Protein AF-A0A3L7P404-F1 (afdb_monomer)

pLDDT: mean 79.83, std 12.21, range [34.31, 91.62]

Structure (mmCIF, N/CA/C/O backbone):
data_AF-A0A3L7P404-F1
#
_entry.id   AF-A0A3L7P404-F1
#
loop_
_atom_site.group_PDB
_atom_site.id
_atom_site.type_symbol
_atom_site.label_atom_id
_atom_site.label_alt_id
_atom_site.label_comp_id
_atom_site.label_asym_id
_atom_site.label_entity_id
_atom_site.label_seq_id
_atom_site.pdbx_PDB_ins_code
_atom_site.Cartn_x
_atom_site.Cartn_y
_atom_site.Cartn_z
_atom_site.occupancy
_atom_site.B_iso_or_equiv
_atom_site.auth_seq_id
_atom_site.auth_comp_id
_atom_site.auth_asym_id
_atom_site.auth_atom_id
_atom_site.pdbx_PDB_model_num
ATOM 1 N N . MET A 1 1 ? -14.842 -4.487 19.403 1.00 34.31 1 MET A N 1
ATOM 2 C CA . MET A 1 1 ? -15.739 -4.845 18.287 1.00 34.31 1 MET A CA 1
ATOM 3 C C . MET A 1 1 ? -15.119 -4.240 17.043 1.00 34.31 1 MET A C 1
ATOM 5 O O . MET A 1 1 ? -15.333 -3.067 16.789 1.00 34.31 1 MET A O 1
ATOM 9 N N . THR A 1 2 ? -14.246 -4.979 16.367 1.00 44.03 2 THR A N 1
ATOM 10 C CA . THR A 1 2 ? -13.638 -4.552 15.104 1.00 44.03 2 THR A CA 1
ATOM 11 C C . THR A 1 2 ? -14.683 -4.754 14.015 1.00 44.03 2 THR A C 1
ATOM 13 O O . THR A 1 2 ? -15.084 -5.882 13.733 1.00 44.03 2 THR A O 1
ATOM 16 N N . THR A 1 3 ? -15.214 -3.656 13.481 1.00 50.41 3 THR A N 1
ATOM 17 C CA . THR A 1 3 ? -16.026 -3.672 12.261 1.00 50.41 3 THR A CA 1
ATOM 18 C C . THR A 1 3 ? -15.204 -4.370 11.172 1.00 50.41 3 THR A C 1
ATOM 20 O O . THR A 1 3 ? -14.026 -4.035 11.041 1.00 50.41 3 THR A O 1
ATOM 23 N N . PRO A 1 4 ? -15.746 -5.358 10.435 1.00 53.44 4 PRO A N 1
ATOM 24 C CA . PRO A 1 4 ? -15.010 -5.955 9.327 1.00 53.44 4 PRO A CA 1
ATOM 25 C C . PRO A 1 4 ? -14.625 -4.830 8.357 1.00 53.44 4 PRO A C 1
ATOM 27 O O . PRO A 1 4 ? -15.482 -3.990 8.061 1.00 53.44 4 PRO A O 1
ATOM 30 N N . PRO A 1 5 ? -13.355 -4.750 7.928 1.00 57.25 5 PRO A N 1
ATOM 31 C CA . PRO A 1 5 ? -12.922 -3.674 7.057 1.00 57.25 5 PRO A CA 1
ATOM 32 C C . PRO A 1 5 ? -13.752 -3.728 5.777 1.00 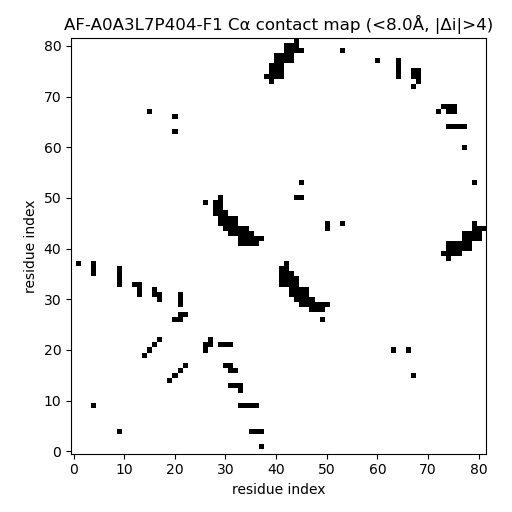57.25 5 PRO A C 1
ATOM 34 O O . PRO A 1 5 ? -13.934 -4.789 5.183 1.00 57.25 5 PRO A O 1
ATOM 37 N N . ASP A 1 6 ? -14.316 -2.587 5.400 1.00 65.88 6 ASP A N 1
ATOM 38 C CA . ASP A 1 6 ? -15.149 -2.472 4.214 1.00 65.88 6 ASP A CA 1
ATOM 39 C C . ASP A 1 6 ? -14.276 -2.793 2.989 1.00 65.88 6 ASP A C 1
ATOM 41 O O . ASP A 1 6 ? -13.330 -2.060 2.685 1.00 65.88 6 ASP A O 1
ATOM 45 N N . ASP A 1 7 ? -14.544 -3.908 2.301 1.00 74.56 7 ASP A N 1
ATOM 46 C CA . ASP A 1 7 ? -13.767 -4.355 1.132 1.00 74.56 7 ASP A CA 1
ATOM 47 C C . ASP A 1 7 ? -13.645 -3.250 0.065 1.00 74.56 7 ASP A C 1
ATOM 49 O O . ASP A 1 7 ? -12.663 -3.185 -0.682 1.00 74.56 7 ASP A O 1
ATOM 53 N N . SER A 1 8 ? -14.624 -2.337 0.004 1.00 83.31 8 SER A N 1
ATOM 54 C CA . SER A 1 8 ? -14.588 -1.183 -0.895 1.00 83.31 8 SER A CA 1
ATOM 55 C C . SER A 1 8 ? -13.497 -0.174 -0.522 1.00 83.31 8 SER A C 1
ATOM 57 O O . SER A 1 8 ? -12.862 0.406 -1.408 1.00 83.31 8 SER A O 1
ATOM 59 N N . HIS A 1 9 ? -13.225 -0.005 0.772 1.00 84.94 9 HIS A N 1
ATOM 60 C CA . HIS A 1 9 ? -12.215 0.911 1.290 1.00 84.94 9 HIS A CA 1
ATOM 61 C C . HIS A 1 9 ? -10.813 0.354 1.058 1.00 84.94 9 HIS A C 1
ATOM 63 O O . HIS A 1 9 ? -9.977 1.053 0.485 1.00 84.94 9 HIS A O 1
ATOM 69 N N . ILE A 1 10 ? -10.587 -0.926 1.379 1.00 88.81 10 ILE A N 1
ATOM 70 C CA . ILE A 1 10 ? -9.328 -1.626 1.065 1.00 88.81 10 ILE A CA 1
ATOM 71 C C . ILE A 1 10 ? -9.033 -1.520 -0.429 1.00 88.81 10 ILE A C 1
ATOM 73 O O . ILE A 1 10 ? -7.935 -1.127 -0.822 1.00 88.81 10 ILE A O 1
ATOM 77 N N . ARG A 1 11 ? -10.030 -1.805 -1.275 1.00 89.44 11 ARG A N 1
ATOM 78 C CA . ARG A 1 11 ? -9.869 -1.741 -2.729 1.00 89.44 11 ARG A CA 1
ATOM 79 C C . ARG A 1 11 ? -9.495 -0.344 -3.211 1.00 89.44 11 ARG A C 1
ATOM 81 O O . ARG A 1 11 ? -8.656 -0.222 -4.098 1.00 89.44 11 ARG A O 1
ATOM 88 N N . ARG A 1 12 ? -10.087 0.705 -2.637 1.00 89.44 12 ARG A N 1
ATOM 89 C CA . ARG A 1 12 ? -9.774 2.091 -3.002 1.00 89.44 12 ARG A CA 1
ATOM 90 C C . ARG A 1 12 ? -8.321 2.447 -2.682 1.00 89.44 12 ARG A C 1
ATOM 92 O O . ARG A 1 12 ? -7.640 3.022 -3.525 1.00 89.44 12 ARG A O 1
ATOM 99 N N . ILE A 1 13 ? -7.837 2.058 -1.503 1.00 89.75 13 ILE A N 1
ATOM 100 C CA . ILE A 1 13 ? -6.439 2.291 -1.112 1.00 89.75 13 ILE A CA 1
ATOM 101 C C . ILE A 1 13 ? -5.494 1.448 -1.961 1.00 89.75 13 ILE A C 1
ATOM 103 O O . ILE A 1 13 ? -4.476 1.955 -2.414 1.00 89.75 13 ILE A O 1
ATOM 107 N N . GLN A 1 14 ? -5.855 0.197 -2.249 1.00 91.62 14 GLN A N 1
ATOM 108 C CA . GLN A 1 14 ? -5.067 -0.663 -3.127 1.00 91.62 14 GLN A CA 1
ATOM 109 C C . GLN A 1 14 ? -4.880 -0.038 -4.516 1.00 91.62 14 GLN A C 1
ATOM 111 O O . GLN A 1 14 ? -3.774 -0.076 -5.045 1.00 91.62 14 GLN A O 1
ATOM 116 N N . VAL A 1 15 ? -5.925 0.575 -5.084 1.00 91.19 15 VAL A N 1
ATOM 117 C CA . VAL A 1 15 ? -5.827 1.293 -6.366 1.00 91.19 15 VAL A CA 1
ATOM 118 C C . VAL A 1 15 ? -4.873 2.483 -6.263 1.00 91.19 15 VAL A C 1
ATOM 120 O O . VAL A 1 15 ? -4.032 2.644 -7.135 1.00 91.19 15 VAL A O 1
ATOM 123 N N . LEU A 1 16 ? -4.925 3.275 -5.186 1.00 89.81 16 LEU A N 1
ATOM 124 C CA . LEU A 1 16 ? -3.957 4.363 -4.975 1.00 89.81 16 LEU A CA 1
ATOM 125 C C . LEU A 1 16 ? -2.517 3.839 -4.857 1.00 89.81 16 LEU A C 1
ATOM 127 O O . LEU A 1 16 ? -1.597 4.422 -5.433 1.00 89.81 16 LEU A O 1
ATOM 131 N N . CYS A 1 17 ? -2.317 2.728 -4.149 1.00 88.62 17 CYS A N 1
ATOM 132 C CA . CYS A 1 17 ? -1.013 2.080 -4.048 1.00 88.62 17 CYS A CA 1
ATOM 133 C C . CYS A 1 17 ? -0.499 1.614 -5.419 1.00 88.62 17 CYS A C 1
ATOM 135 O O . CYS A 1 17 ? 0.666 1.835 -5.740 1.00 88.62 17 CYS A O 1
ATOM 137 N N . ASP A 1 18 ? -1.353 1.002 -6.238 1.00 88.88 18 ASP A N 1
ATOM 138 C CA . ASP A 1 18 ? -0.955 0.459 -7.539 1.00 88.88 18 ASP A CA 1
ATOM 139 C C . ASP A 1 18 ? -0.798 1.561 -8.618 1.00 88.88 18 ASP A C 1
ATOM 141 O O . ASP A 1 18 ? 0.117 1.486 -9.433 1.00 88.88 18 ASP A O 1
ATOM 145 N N . GLU A 1 19 ? -1.646 2.597 -8.631 1.00 89.88 19 GLU A N 1
ATOM 146 C CA . GLU A 1 19 ? -1.670 3.622 -9.695 1.00 89.88 19 GLU A CA 1
ATOM 147 C C . GLU A 1 19 ? -0.836 4.872 -9.389 1.00 89.88 19 GLU A C 1
ATOM 149 O O . GLU A 1 19 ? -0.400 5.555 -10.315 1.00 89.88 19 GLU A O 1
ATOM 154 N N . VAL A 1 20 ? -0.622 5.196 -8.110 1.00 88.00 20 VAL A N 1
ATOM 155 C CA . VAL A 1 20 ? 0.076 6.425 -7.695 1.00 88.00 20 VAL A CA 1
ATOM 156 C C . VAL A 1 20 ? 1.395 6.090 -7.015 1.00 88.00 20 VAL A C 1
ATOM 158 O O . VAL A 1 20 ? 2.443 6.580 -7.426 1.00 88.00 20 VAL A O 1
ATOM 161 N N . VAL A 1 21 ? 1.367 5.231 -5.993 1.00 86.00 21 VAL A N 1
ATOM 162 C CA . VAL A 1 21 ? 2.567 4.919 -5.204 1.00 86.00 21 VAL A CA 1
ATOM 163 C C . VAL A 1 21 ? 3.569 4.111 -6.031 1.00 86.00 21 VAL A C 1
ATOM 165 O O . VAL A 1 21 ? 4.732 4.493 -6.129 1.00 86.00 21 VAL A O 1
ATOM 168 N N . ALA A 1 22 ? 3.135 3.017 -6.660 1.00 84.81 22 ALA A N 1
ATOM 169 C CA . ALA A 1 22 ? 4.034 2.139 -7.403 1.00 84.81 22 ALA A CA 1
ATOM 170 C C . ALA A 1 22 ? 4.888 2.852 -8.477 1.00 84.81 22 ALA A C 1
ATOM 172 O O . ALA A 1 22 ? 6.104 2.647 -8.457 1.00 84.81 22 ALA A O 1
ATOM 173 N N . PRO A 1 23 ? 4.336 3.718 -9.356 1.00 84.12 23 PRO A N 1
ATOM 174 C CA . PRO A 1 23 ? 5.149 4.434 -10.342 1.00 84.12 23 PRO A CA 1
ATOM 175 C C . PRO A 1 23 ? 6.029 5.537 -9.737 1.00 84.12 23 PRO A C 1
ATOM 177 O O . PRO A 1 23 ? 7.106 5.798 -10.263 1.00 84.12 23 PRO A O 1
ATOM 180 N N . LEU A 1 24 ? 5.612 6.188 -8.643 1.00 83.25 24 LEU A N 1
ATOM 181 C CA . LEU A 1 24 ? 6.406 7.254 -8.011 1.00 83.25 24 LEU A CA 1
ATOM 182 C C . LEU A 1 24 ? 7.666 6.732 -7.317 1.00 83.25 24 LEU A C 1
ATOM 184 O O . LEU A 1 24 ? 8.660 7.449 -7.235 1.00 83.25 24 LEU A O 1
ATOM 188 N N . PHE A 1 25 ? 7.618 5.498 -6.822 1.00 78.50 25 PHE A N 1
ATOM 189 C CA . PHE A 1 25 ? 8.703 4.892 -6.052 1.00 78.50 25 PHE A CA 1
ATOM 190 C C . PHE A 1 25 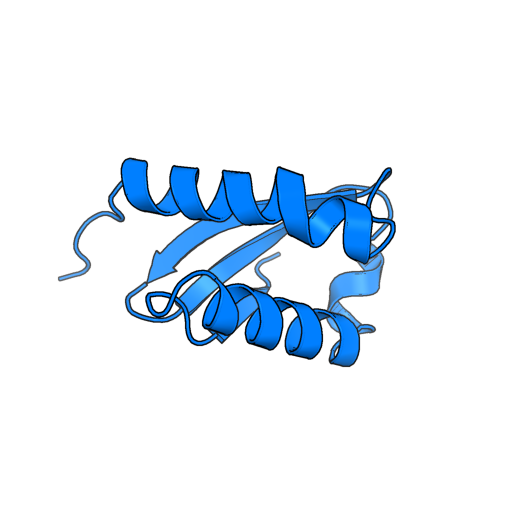? 9.411 3.750 -6.789 1.00 78.50 25 PHE A C 1
ATOM 192 O O . PHE A 1 25 ? 10.125 2.974 -6.154 1.00 78.50 25 PHE A O 1
ATOM 199 N N . ASP A 1 26 ? 9.215 3.647 -8.109 1.00 78.56 26 ASP A N 1
ATOM 200 C CA . ASP A 1 26 ? 9.850 2.636 -8.968 1.00 78.56 26 ASP A CA 1
ATOM 201 C C . ASP A 1 26 ? 9.638 1.204 -8.434 1.00 78.56 26 ASP A C 1
ATOM 203 O O . ASP A 1 26 ? 10.511 0.335 -8.432 1.00 78.56 26 ASP A O 1
ATOM 207 N N . LEU A 1 27 ? 8.435 0.939 -7.917 1.00 75.75 27 LEU A N 1
ATOM 208 C CA . LEU A 1 27 ? 8.079 -0.367 -7.369 1.00 75.75 27 LEU A CA 1
ATOM 209 C C . LEU A 1 27 ? 7.694 -1.348 -8.486 1.00 75.75 27 LEU A C 1
ATOM 211 O O . LEU A 1 27 ? 6.916 -2.251 -8.241 1.00 75.75 27 LEU A O 1
ATOM 215 N N . GLU A 1 28 ? 8.220 -1.240 -9.707 1.00 68.38 28 GLU A N 1
ATOM 216 C CA . GLU A 1 28 ? 7.775 -2.058 -10.855 1.00 68.38 28 GLU A CA 1
ATOM 217 C C . GLU A 1 28 ? 7.927 -3.575 -10.627 1.00 68.38 28 GLU A C 1
ATOM 219 O O . GLU A 1 28 ? 7.179 -4.390 -11.167 1.00 68.38 28 GLU A O 1
ATOM 224 N N . THR A 1 29 ? 8.887 -3.966 -9.785 1.00 73.62 29 THR A N 1
ATOM 225 C CA . THR A 1 29 ? 9.150 -5.364 -9.393 1.00 73.62 29 THR A CA 1
ATOM 226 C C . THR A 1 29 ? 8.626 -5.714 -7.997 1.00 73.62 29 THR A C 1
ATOM 228 O O . THR A 1 29 ? 8.923 -6.787 -7.458 1.00 73.62 29 THR A O 1
ATOM 231 N N . SER A 1 30 ? 7.881 -4.799 -7.379 1.00 78.81 30 SER A N 1
ATOM 232 C CA . SER A 1 30 ? 7.377 -4.905 -6.012 1.00 78.81 30 SER A CA 1
ATOM 233 C C . SER A 1 30 ? 5.909 -4.491 -5.940 1.00 78.81 30 SER A C 1
ATOM 235 O O . SER A 1 30 ? 5.373 -3.836 -6.821 1.00 78.81 30 SER A O 1
ATOM 237 N N . ARG A 1 31 ? 5.201 -4.894 -4.891 1.00 82.75 31 ARG A N 1
ATOM 238 C CA . ARG A 1 31 ? 3.805 -4.490 -4.723 1.00 82.75 31 ARG A CA 1
ATOM 239 C C . ARG A 1 31 ? 3.499 -4.199 -3.272 1.00 82.75 31 ARG A C 1
ATOM 241 O O . ARG A 1 31 ? 3.829 -4.996 -2.401 1.00 82.75 31 ARG A O 1
ATOM 248 N N . LEU A 1 32 ? 2.838 -3.074 -3.024 1.00 86.69 32 LEU A N 1
ATOM 249 C CA . LEU A 1 32 ? 2.220 -2.770 -1.738 1.00 86.69 32 LEU A CA 1
ATOM 250 C C . LEU A 1 32 ? 0.809 -3.345 -1.742 1.00 86.69 32 LEU A C 1
ATOM 252 O O . LEU A 1 32 ? -0.090 -2.805 -2.388 1.00 86.69 32 LEU A O 1
ATOM 256 N N . ARG A 1 33 ? 0.618 -4.463 -1.044 1.00 89.19 33 ARG A N 1
ATOM 257 C CA . ARG A 1 33 ? -0.697 -5.071 -0.859 1.00 89.19 33 ARG A CA 1
ATOM 258 C C . ARG A 1 33 ? -1.302 -4.585 0.448 1.00 89.19 33 ARG A C 1
ATOM 260 O O . ARG A 1 33 ? -0.748 -4.849 1.509 1.00 89.19 33 ARG A O 1
ATOM 267 N N . VAL A 1 34 ? -2.459 -3.943 0.382 1.00 90.38 34 VAL A N 1
ATOM 268 C CA . VAL A 1 34 ? -3.266 -3.595 1.554 1.00 90.38 34 VAL A CA 1
ATOM 269 C C . VAL A 1 34 ? -3.987 -4.856 2.023 1.00 90.38 34 VAL A C 1
ATOM 271 O O . VAL A 1 34 ? -4.751 -5.456 1.266 1.00 90.38 34 VAL A O 1
ATOM 274 N N . VAL A 1 35 ? -3.714 -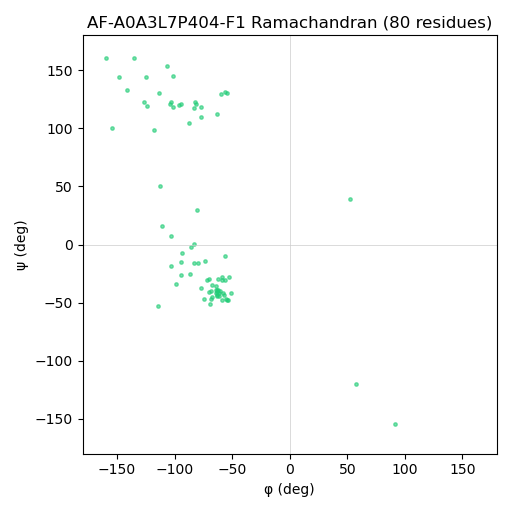5.291 3.251 1.00 91.12 35 VAL A N 1
ATOM 275 C CA . VAL A 1 35 ? -4.296 -6.520 3.815 1.00 91.12 35 VAL A CA 1
ATOM 276 C C . VAL A 1 35 ? -5.490 -6.236 4.716 1.00 91.12 35 VAL A C 1
ATOM 278 O O . VAL A 1 35 ? -6.427 -7.029 4.756 1.00 91.12 35 VAL A O 1
ATOM 281 N N . ALA A 1 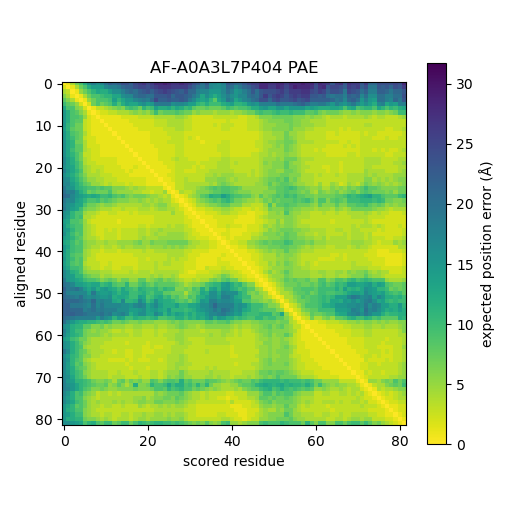36 ? -5.462 -5.110 5.426 1.00 88.88 36 ALA A N 1
ATOM 282 C CA . ALA A 1 36 ? -6.509 -4.695 6.342 1.00 88.88 36 ALA A CA 1
ATOM 283 C C . ALA A 1 36 ? -6.432 -3.187 6.587 1.00 88.88 36 ALA A C 1
ATOM 285 O O . ALA A 1 36 ? -5.399 -2.553 6.365 1.00 88.88 36 ALA A O 1
ATOM 286 N N . ILE A 1 37 ? -7.536 -2.628 7.068 1.00 88.00 37 ILE A N 1
ATOM 287 C CA . ILE A 1 37 ? -7.600 -1.268 7.595 1.00 88.00 37 ILE A CA 1
ATOM 288 C C . ILE A 1 37 ? -8.208 -1.376 8.991 1.00 88.00 37 ILE A C 1
ATOM 290 O O . ILE A 1 37 ? -9.311 -1.906 9.134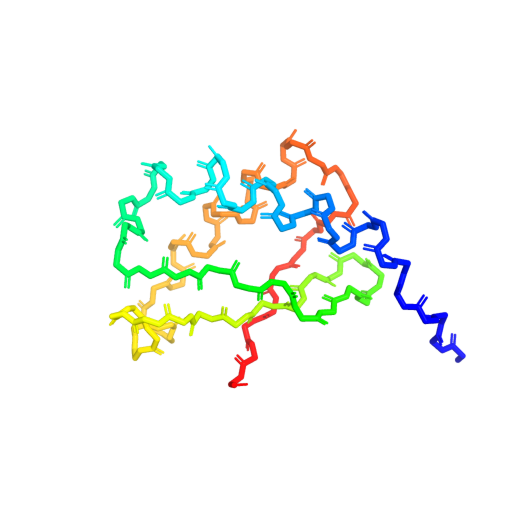 1.00 88.00 37 ILE A O 1
ATOM 294 N N . ASP A 1 38 ? -7.490 -0.896 10.003 1.00 87.00 38 ASP A N 1
ATOM 295 C CA . ASP A 1 38 ? -7.973 -0.799 11.380 1.00 87.00 38 ASP A CA 1
ATOM 296 C C . ASP A 1 38 ? -7.984 0.671 11.813 1.00 87.00 38 ASP A C 1
ATOM 298 O O . ASP A 1 38 ? -6.955 1.269 12.138 1.00 87.00 38 ASP A O 1
ATOM 302 N N . GLY A 1 39 ? -9.165 1.289 11.734 1.00 85.56 39 GLY A N 1
ATOM 303 C CA . GLY A 1 39 ? -9.331 2.721 11.970 1.00 85.56 39 GLY A CA 1
ATOM 304 C C . GLY A 1 39 ? -8.455 3.556 11.021 1.00 85.56 39 GLY A C 1
ATOM 305 O O . GLY A 1 39 ? -8.632 3.449 9.808 1.00 85.56 39 GLY A O 1
ATOM 306 N N . PRO A 1 40 ? -7.529 4.389 11.536 1.00 88.38 40 PRO A N 1
ATOM 307 C CA . PRO A 1 40 ? -6.643 5.211 10.712 1.00 88.38 40 PRO A CA 1
ATOM 308 C C . PRO A 1 40 ? -5.395 4.461 10.210 1.00 88.38 40 PRO A C 1
ATOM 310 O O . PRO A 1 40 ? -4.546 5.066 9.553 1.00 88.38 40 PRO A O 1
ATOM 313 N N . VAL A 1 41 ? -5.236 3.175 10.539 1.00 89.00 41 VAL A N 1
ATOM 314 C CA . VAL A 1 41 ? -4.048 2.387 10.192 1.00 89.00 41 VAL A CA 1
ATOM 315 C C . VAL A 1 41 ? -4.352 1.473 9.012 1.00 89.00 41 VAL A C 1
ATOM 317 O O . VAL A 1 41 ? -5.240 0.626 9.094 1.00 89.00 41 VAL A O 1
ATOM 320 N N . ALA A 1 42 ? -3.592 1.600 7.923 1.00 90.00 42 ALA A N 1
ATOM 321 C CA . ALA A 1 42 ? -3.611 0.617 6.844 1.00 90.00 42 ALA A CA 1
ATOM 322 C C . ALA A 1 42 ? -2.461 -0.376 7.020 1.00 90.00 42 ALA A C 1
ATOM 324 O O . ALA A 1 42 ? -1.285 -0.011 7.013 1.00 90.00 42 ALA A O 1
ATOM 325 N N . GLN A 1 43 ? -2.820 -1.648 7.152 1.00 90.50 43 GLN A N 1
ATOM 326 C CA . GLN A 1 43 ? -1.869 -2.744 7.190 1.00 90.50 43 GLN A CA 1
ATOM 327 C C . GLN A 1 43 ? -1.489 -3.117 5.766 1.00 90.50 43 GLN A C 1
ATOM 329 O O . GLN A 1 43 ? -2.346 -3.457 4.943 1.00 90.50 43 GLN A O 1
ATOM 334 N N . VAL A 1 44 ? -0.196 -3.062 5.478 1.00 88.50 44 VAL A N 1
ATOM 335 C CA . VAL A 1 44 ? 0.359 -3.330 4.157 1.00 88.50 44 VAL A CA 1
ATOM 336 C C . VAL A 1 44 ? 1.416 -4.418 4.222 1.00 88.50 44 VAL A C 1
ATOM 338 O O . VAL A 1 44 ? 2.205 -4.498 5.160 1.00 88.50 44 VAL A O 1
ATOM 341 N N . ARG A 1 45 ? 1.458 -5.247 3.186 1.00 86.88 45 ARG A N 1
ATOM 342 C CA . ARG A 1 45 ? 2.527 -6.210 2.949 1.00 86.88 45 ARG A CA 1
ATOM 343 C C . ARG A 1 45 ? 3.275 -5.802 1.689 1.00 86.88 45 ARG A C 1
ATOM 345 O O . ARG A 1 45 ? 2.655 -5.555 0.654 1.00 86.88 45 ARG A O 1
ATOM 352 N N . LEU A 1 46 ? 4.602 -5.747 1.773 1.00 84.75 46 LEU A N 1
ATOM 353 C CA . LEU A 1 46 ? 5.450 -5.638 0.591 1.00 84.75 46 LEU A CA 1
ATOM 354 C C . LEU A 1 46 ? 5.640 -7.022 -0.028 1.00 84.75 46 LEU A C 1
ATOM 356 O O . LEU A 1 46 ? 6.163 -7.935 0.605 1.00 84.75 46 LEU A O 1
ATOM 360 N N . GLU A 1 47 ? 5.239 -7.160 -1.282 1.00 82.88 47 GLU A N 1
ATOM 361 C CA . GLU A 1 47 ? 5.475 -8.339 -2.110 1.00 82.88 47 GLU A CA 1
ATOM 362 C C . GLU A 1 47 ? 6.564 -8.020 -3.153 1.00 82.88 47 GLU A C 1
ATOM 364 O O . GLU A 1 47 ? 6.735 -6.867 -3.551 1.00 82.88 47 GLU A O 1
ATOM 369 N N . GLY A 1 48 ? 7.300 -9.033 -3.621 1.00 76.88 48 GLY A N 1
ATOM 370 C CA . GLY A 1 48 ? 8.300 -8.888 -4.689 1.00 76.88 48 GLY A CA 1
ATOM 371 C C . GLY A 1 48 ? 9.723 -8.589 -4.206 1.00 76.88 48 GLY A C 1
ATOM 372 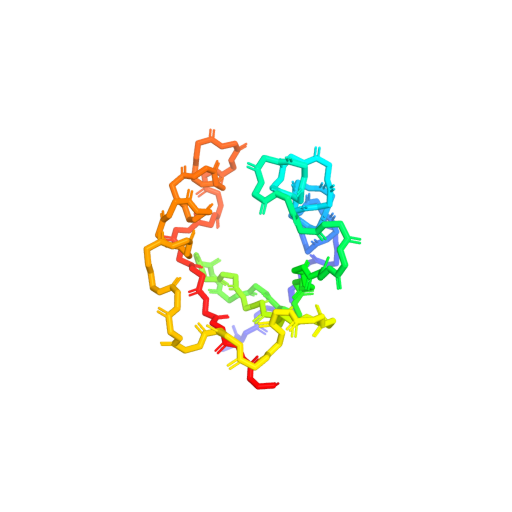O O . GLY A 1 48 ? 10.111 -8.969 -3.100 1.00 76.88 48 GLY A O 1
ATOM 373 N N . ALA A 1 49 ? 10.527 -7.944 -5.055 1.00 68.62 49 ALA A N 1
ATOM 374 C CA . ALA A 1 49 ? 11.964 -7.752 -4.816 1.00 68.62 49 ALA A CA 1
ATOM 375 C C . ALA A 1 49 ? 12.268 -6.914 -3.557 1.00 68.62 49 ALA A C 1
ATOM 377 O O . ALA A 1 49 ? 13.280 -7.135 -2.893 1.00 68.62 49 ALA A O 1
ATOM 378 N N . CYS A 1 50 ? 11.369 -5.994 -3.192 1.00 65.75 50 CYS A N 1
ATOM 379 C CA . CYS A 1 50 ? 11.502 -5.127 -2.019 1.00 65.75 50 CYS A CA 1
ATOM 380 C C . CYS A 1 50 ? 10.980 -5.767 -0.712 1.00 65.75 50 CYS A C 1
ATOM 382 O O . CYS A 1 50 ? 11.118 -5.173 0.358 1.00 65.75 50 CYS A O 1
ATOM 384 N N . ALA A 1 51 ? 10.434 -6.994 -0.749 1.00 61.88 51 ALA A N 1
ATOM 385 C CA . ALA A 1 51 ? 9.891 -7.674 0.437 1.00 61.88 51 ALA A CA 1
ATOM 386 C C . ALA A 1 51 ? 10.936 -7.865 1.558 1.00 61.88 51 ALA A C 1
ATOM 388 O O . ALA A 1 51 ? 10.601 -7.812 2.738 1.00 61.88 51 ALA A O 1
ATOM 389 N N . GLY A 1 52 ? 12.219 -8.018 1.204 1.00 59.59 52 GLY A N 1
ATOM 390 C CA . GLY A 1 52 ? 13.327 -8.093 2.168 1.00 59.59 52 GLY A CA 1
ATOM 391 C C . GLY A 1 52 ? 13.847 -6.735 2.661 1.00 59.59 52 GLY A C 1
ATOM 392 O O . GLY A 1 52 ? 14.542 -6.676 3.672 1.00 59.59 52 GLY A O 1
ATOM 393 N N . CYS A 1 53 ? 13.507 -5.640 1.976 1.00 61.75 53 CYS A N 1
ATOM 394 C CA . CYS A 1 53 ? 13.996 -4.285 2.261 1.00 61.75 53 CYS A CA 1
ATOM 395 C C . CYS A 1 53 ? 13.056 -3.503 3.189 1.00 61.75 53 CYS A C 1
ATOM 397 O O . CYS A 1 53 ? 13.389 -2.396 3.616 1.00 61.75 53 CYS A O 1
ATOM 399 N N . ALA A 1 54 ? 11.883 -4.070 3.487 1.00 56.75 54 ALA A N 1
ATOM 400 C CA . ALA A 1 54 ? 10.791 -3.427 4.207 1.00 56.75 54 ALA A CA 1
ATOM 401 C C . ALA A 1 54 ? 11.238 -2.779 5.529 1.00 56.75 54 ALA A C 1
ATOM 403 O O . ALA A 1 54 ? 10.887 -1.643 5.829 1.00 56.75 54 ALA A O 1
ATOM 404 N N . ASN A 1 55 ? 12.097 -3.461 6.289 1.00 54.22 55 ASN A N 1
ATOM 405 C CA . ASN A 1 55 ? 12.572 -2.952 7.576 1.00 54.22 55 ASN A CA 1
ATOM 406 C C . ASN A 1 55 ? 13.696 -1.901 7.445 1.00 54.22 55 ASN A C 1
ATOM 408 O O . ASN A 1 55 ? 13.993 -1.182 8.397 1.00 54.22 55 ASN A O 1
ATOM 412 N N . SER A 1 56 ? 14.332 -1.805 6.275 1.00 59.66 56 SER A N 1
ATOM 413 C CA . SER A 1 56 ? 15.464 -0.907 6.012 1.00 59.66 56 SER A CA 1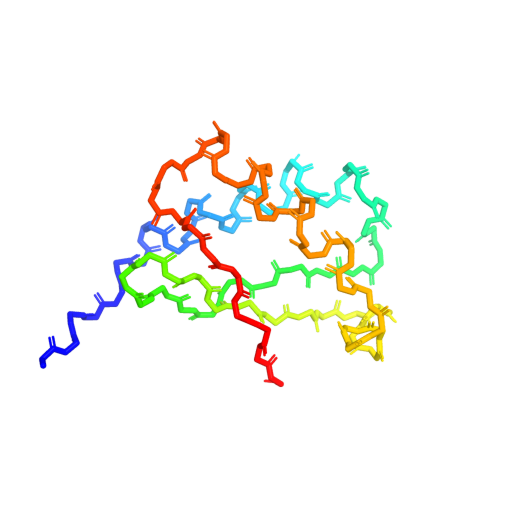
ATOM 414 C C . SER A 1 56 ? 15.048 0.436 5.404 1.00 59.66 56 SER A C 1
ATOM 416 O O . SER A 1 56 ? 15.835 1.377 5.449 1.00 59.66 56 SER A O 1
ATOM 418 N N . ASN A 1 57 ? 13.820 0.563 4.891 1.00 69.31 57 ASN A N 1
ATOM 419 C CA . ASN A 1 57 ? 13.365 1.733 4.131 1.00 69.31 57 ASN A CA 1
ATOM 420 C C . ASN A 1 57 ? 12.283 2.549 4.860 1.00 69.31 57 ASN A C 1
ATOM 422 O O . ASN A 1 57 ? 11.250 2.910 4.306 1.00 69.31 57 ASN A O 1
ATOM 426 N N . ARG A 1 58 ? 12.537 2.887 6.130 1.00 76.06 58 ARG A N 1
ATOM 427 C CA . ARG A 1 58 ? 11.620 3.680 6.974 1.00 76.06 58 ARG A CA 1
ATOM 428 C C . ARG A 1 58 ? 11.256 5.047 6.368 1.00 76.06 58 ARG A C 1
ATOM 430 O O . ARG A 1 58 ? 10.157 5.536 6.597 1.00 76.06 58 ARG A O 1
ATOM 437 N N . LEU A 1 59 ? 12.169 5.643 5.596 1.00 80.81 59 LEU A N 1
ATOM 438 C CA . LEU A 1 59 ? 11.937 6.902 4.880 1.00 80.81 59 LEU A CA 1
ATOM 439 C C . LEU A 1 59 ? 10.912 6.733 3.752 1.00 80.81 59 LEU A C 1
ATOM 441 O O . LEU A 1 59 ? 9.968 7.508 3.684 1.00 80.81 59 LEU A O 1
ATOM 445 N N . LEU A 1 60 ? 11.057 5.681 2.940 1.00 80.44 60 LEU A N 1
ATOM 446 C CA . LEU A 1 60 ? 10.120 5.354 1.865 1.00 80.44 60 LEU A CA 1
ATOM 447 C C . LEU A 1 60 ? 8.697 5.217 2.415 1.00 80.44 60 LEU A C 1
ATOM 449 O O . LEU A 1 60 ? 7.767 5.814 1.890 1.00 80.44 60 LEU A O 1
ATOM 453 N N . PHE A 1 61 ? 8.526 4.482 3.515 1.00 82.12 61 PHE A N 1
ATOM 454 C CA . PHE A 1 61 ? 7.210 4.331 4.135 1.00 82.12 61 PHE A CA 1
ATOM 455 C C . PHE A 1 61 ? 6.641 5.648 4.657 1.00 82.12 61 PHE A C 1
ATOM 457 O O . PHE A 1 61 ? 5.457 5.891 4.456 1.00 82.12 61 PHE A O 1
ATOM 464 N N . ALA A 1 62 ? 7.464 6.521 5.242 1.00 85.88 62 ALA A N 1
ATOM 465 C CA . ALA A 1 62 ? 7.015 7.843 5.674 1.00 85.88 62 ALA A CA 1
ATOM 466 C C . ALA A 1 62 ? 6.567 8.729 4.493 1.00 85.88 62 ALA A C 1
ATOM 468 O O . ALA A 1 62 ? 5.603 9.487 4.613 1.00 85.88 62 ALA A O 1
ATOM 469 N N . GLU A 1 63 ? 7.230 8.626 3.337 1.00 87.38 63 GLU A N 1
ATOM 470 C CA . GLU A 1 63 ? 6.823 9.335 2.118 1.00 87.38 63 GLU A CA 1
ATOM 471 C C . GLU A 1 63 ? 5.522 8.769 1.536 1.00 87.38 63 GLU A C 1
ATOM 473 O O . GLU A 1 63 ? 4.634 9.534 1.157 1.00 87.38 63 GLU A O 1
ATOM 478 N N . ILE A 1 64 ? 5.362 7.442 1.532 1.00 86.06 64 ILE A N 1
ATOM 479 C CA . ILE A 1 64 ? 4.115 6.789 1.110 1.00 86.06 64 ILE A CA 1
ATOM 480 C C . ILE A 1 64 ? 2.966 7.166 2.056 1.00 86.06 64 ILE A C 1
ATOM 482 O O . ILE A 1 64 ? 1.871 7.467 1.590 1.00 86.06 64 ILE A O 1
ATOM 486 N N . GLU A 1 65 ? 3.199 7.207 3.369 1.00 88.56 65 GLU A N 1
ATOM 487 C CA . GLU A 1 65 ? 2.218 7.672 4.357 1.00 88.56 65 GLU A CA 1
ATOM 488 C C . GLU A 1 65 ? 1.782 9.112 4.091 1.00 88.56 65 GLU A C 1
ATOM 490 O O . GLU A 1 65 ? 0.587 9.404 4.089 1.00 88.56 65 GLU A O 1
ATOM 495 N N . ALA A 1 66 ? 2.734 10.019 3.858 1.00 88.62 66 ALA A N 1
ATOM 496 C CA . ALA A 1 66 ? 2.435 11.414 3.551 1.00 88.62 66 ALA A CA 1
ATOM 497 C C . ALA A 1 66 ? 1.627 11.548 2.251 1.00 88.62 66 ALA A C 1
ATOM 499 O O . ALA A 1 66 ? 0.685 12.340 2.181 1.00 88.62 66 ALA A O 1
ATOM 500 N N . LEU A 1 67 ? 1.958 10.741 1.244 1.00 88.00 67 LEU A N 1
ATOM 501 C CA . LEU A 1 67 ? 1.250 10.707 -0.029 1.00 88.00 67 LEU A CA 1
ATOM 502 C C . LEU A 1 67 ? -0.175 10.154 0.121 1.00 88.00 67 LEU A C 1
ATOM 504 O O . LEU A 1 67 ? -1.125 10.743 -0.393 1.00 88.00 67 LEU A O 1
ATOM 508 N N . LEU A 1 68 ? -0.348 9.053 0.854 1.00 85.50 68 LEU A N 1
ATOM 509 C CA . LEU A 1 68 ? -1.666 8.477 1.115 1.00 85.50 68 LEU A CA 1
ATOM 510 C C . LEU A 1 68 ? -2.542 9.433 1.924 1.00 85.50 68 LEU A C 1
ATOM 512 O O . LEU A 1 68 ? -3.697 9.610 1.555 1.00 85.50 68 LEU A O 1
ATOM 516 N N . LYS A 1 69 ? -1.987 10.119 2.932 1.00 87.81 69 LYS A N 1
ATOM 517 C CA . LYS A 1 69 ? -2.681 11.195 3.661 1.00 87.81 69 LYS A CA 1
ATOM 518 C C . LYS A 1 69 ? -3.156 12.305 2.733 1.00 87.81 69 LYS A C 1
ATOM 520 O O . LYS A 1 69 ? -4.282 12.765 2.860 1.00 87.81 69 LYS A O 1
ATOM 525 N N . TYR A 1 70 ? -2.307 12.722 1.793 1.00 87.31 70 TYR A N 1
ATOM 526 C CA . TYR A 1 70 ? -2.642 13.777 0.836 1.00 87.31 70 TYR A CA 1
ATOM 527 C C . TYR A 1 70 ? -3.794 13.382 -0.102 1.00 87.31 70 TYR A C 1
ATOM 529 O O . TYR A 1 70 ? -4.651 14.206 -0.413 1.00 87.31 70 TYR A O 1
ATOM 537 N N . HIS A 1 71 ? -3.827 12.127 -0.557 1.00 85.12 71 HIS A N 1
ATOM 538 C CA . HIS A 1 71 ? -4.866 11.641 -1.469 1.00 85.12 71 HIS A CA 1
ATOM 539 C C . HIS A 1 71 ? -6.126 11.128 -0.759 1.00 85.12 71 HIS A C 1
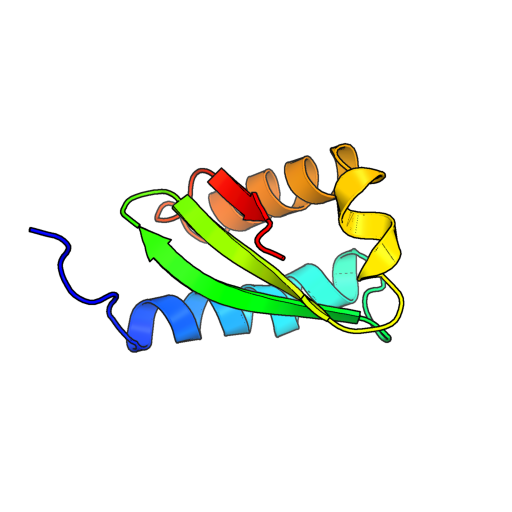ATOM 541 O O . HIS A 1 71 ? -7.202 11.102 -1.364 1.00 85.12 71 HIS A O 1
ATOM 547 N N . GLN A 1 72 ? -6.003 10.682 0.492 1.00 77.69 72 GLN A N 1
ATOM 548 C CA . GLN A 1 72 ? -7.083 10.062 1.242 1.00 77.69 72 GLN A CA 1
ATOM 549 C C . GLN A 1 72 ? -6.886 10.213 2.762 1.00 77.69 72 GLN A C 1
ATOM 551 O O . GLN A 1 72 ? -6.214 9.403 3.397 1.00 77.69 72 GLN A O 1
ATOM 556 N N . ASP A 1 73 ? -7.591 11.174 3.369 1.00 75.44 73 ASP A N 1
ATOM 557 C CA . ASP A 1 73 ? -7.587 11.447 4.823 1.00 75.44 73 ASP A CA 1
ATOM 558 C C . ASP A 1 73 ? -7.971 10.250 5.718 1.00 75.44 73 ASP A C 1
ATOM 560 O O . ASP A 1 73 ? -7.840 10.303 6.935 1.00 75.44 73 ASP A O 1
ATOM 564 N N . SER A 1 74 ? -8.461 9.148 5.147 1.00 80.25 74 SER A N 1
ATOM 565 C CA . SER A 1 74 ? -8.869 7.970 5.914 1.00 80.25 74 SER A CA 1
ATOM 566 C C . SER A 1 74 ? -7.710 7.144 6.484 1.00 80.25 74 SER A C 1
ATOM 568 O O . SER A 1 74 ? -7.967 6.247 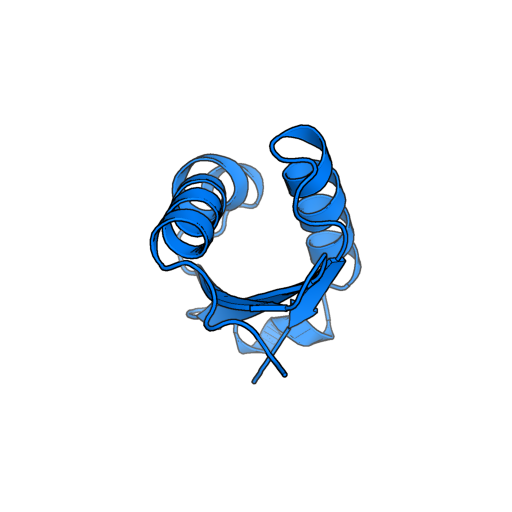7.279 1.00 80.25 74 SER A O 1
ATOM 570 N N . VAL A 1 75 ? -6.472 7.358 6.019 1.00 83.56 75 VAL A N 1
ATOM 571 C CA . VAL A 1 75 ? -5.288 6.627 6.503 1.00 83.56 75 VAL A CA 1
ATOM 572 C C . VAL A 1 75 ? -4.241 7.603 6.997 1.00 83.56 75 VAL A C 1
ATOM 574 O O . VAL A 1 75 ? -3.711 8.410 6.237 1.00 83.56 75 VAL A O 1
ATOM 577 N N . GLU A 1 76 ? -3.906 7.479 8.276 1.00 86.38 76 GLU A N 1
ATOM 578 C CA . GLU A 1 76 ? -2.881 8.283 8.929 1.00 86.38 76 GLU A CA 1
ATOM 579 C C . GLU A 1 76 ? -1.563 7.528 9.136 1.00 86.38 76 GLU A C 1
ATOM 581 O O . GLU A 1 76 ? -0.528 8.150 9.384 1.00 86.38 76 GLU A O 1
ATOM 586 N N . TYR A 1 77 ? -1.573 6.199 9.076 1.00 86.06 77 TYR A N 1
ATOM 587 C CA . TYR A 1 77 ? -0.380 5.407 9.353 1.00 86.06 77 TYR A CA 1
ATOM 588 C C . TYR A 1 77 ? -0.355 4.116 8.538 1.00 86.06 77 TYR A C 1
ATOM 590 O O . TYR A 1 77 ? -1.398 3.495 8.314 1.00 86.06 77 TYR A O 1
ATOM 598 N N . LEU A 1 78 ? 0.841 3.713 8.115 1.00 87.31 78 LEU A N 1
ATOM 599 C CA . LEU A 1 78 ? 1.095 2.433 7.473 1.00 87.31 78 LEU A CA 1
ATOM 600 C C . LEU A 1 78 ? 1.773 1.482 8.451 1.00 87.31 78 LEU A C 1
ATOM 602 O O . LEU A 1 78 ? 2.882 1.716 8.927 1.00 87.31 78 LEU A O 1
ATOM 606 N N . GLU A 1 79 ? 1.127 0.348 8.688 1.00 88.06 79 GLU A N 1
ATOM 607 C CA . GLU A 1 79 ? 1.716 -0.755 9.432 1.00 88.06 79 GLU A CA 1
ATOM 608 C C . GLU A 1 79 ? 2.191 -1.825 8.451 1.00 88.06 79 GLU A C 1
ATOM 610 O O . GLU A 1 79 ? 1.401 -2.403 7.705 1.00 88.06 79 GLU A O 1
ATOM 615 N N . VAL A 1 80 ? 3.494 -2.100 8.442 1.00 86.00 80 VAL A N 1
ATOM 616 C CA . VAL A 1 80 ? 4.048 -3.171 7.613 1.00 86.00 80 VAL A CA 1
ATOM 617 C C . VAL A 1 80 ? 3.900 -4.493 8.347 1.00 86.00 80 VAL A C 1
ATOM 619 O O . VAL A 1 80 ? 4.503 -4.690 9.403 1.00 86.00 80 VAL A O 1
ATOM 622 N N . VAL A 1 81 ? 3.133 -5.408 7.766 1.00 85.19 81 VAL A N 1
ATOM 623 C CA . VAL A 1 81 ? 2.955 -6.759 8.302 1.00 85.19 81 VAL A CA 1
ATOM 624 C C . VAL A 1 81 ? 3.822 -7.769 7.537 1.00 85.19 81 VAL A C 1
ATOM 626 O O . VAL A 1 81 ? 4.010 -7.611 6.324 1.00 85.19 81 VAL A O 1
ATOM 629 N N . PRO A 1 82 ? 4.361 -8.800 8.219 1.00 70.62 82 PRO A N 1
ATOM 630 C CA . PRO A 1 82 ? 5.094 -9.888 7.571 1.00 70.62 82 PRO A CA 1
ATOM 631 C C . PRO A 1 82 ? 4.202 -10.689 6.619 1.00 70.62 82 PRO A C 1
ATOM 633 O O . PRO A 1 82 ? 2.970 -10.745 6.842 1.00 70.62 82 PRO A O 1
#

Foldseek 3Di:
DFDFADVVVQVVVQCCQVPPVCVVPVCPQKGWHFDGDGFQETETQIDGPCNVVVVVPPVSQVVVLVVCCVVPVRHNHYHYDD

Secondary structure (DSSP, 8-state):
--PPP-HHHHHHHHHHIIIIIHHHTT-TTEEEEEEEEETTEEEEEEEEGGGGTTTT-HHHHHHHHHHHHHH-TT--EEEEP-

Mean predicted aligned error: 6.39 Å

Nearest PDB structures (foldseek):
  2z51-assembly1_A-2  TM=7.424E-01  e=1.027E-04  unclassified
  2m5o-assembly1_A  TM=7.308E-01  e=1.895E-04  Homo sapiens
  1veh-assembly1_A  TM=6.662E-01  e=3.302E-03  Mus musculus
  7peg-assembly2_B  TM=6.394E-01  e=8.754E-01  Bacillus subtilis subsp. subtilis str. 168
  9f9u-assembly1_A  TM=4.496E-01  e=3.614E-01  Saccharolobus solfataricus P2

Sequence (82 aa):
MTTPPDDSHIRRIQVLCDEVVAPLFDLETSRLRVVAIDGPVAQVRLEGACAGCANSNRLLFAEIEALLKYHQDSVEYLEVVP

Solvent-accessible surface area (backbone atoms only — not comparable to full-atom values): 4731 Å² total; per-residue (Å²): 134,82,72,78,59,55,66,70,57,52,50,52,51,35,48,46,35,62,72,51,48,28,71,75,67,70,29,86,66,33,43,66,42,60,77,49,52,63,79,45,31,36,32,29,31,60,40,59,76,50,42,83,44,60,88,78,40,64,65,60,51,52,52,51,34,54,50,43,33,73,78,37,80,68,32,75,40,73,42,82,49,135

Radius of gyration: 11.95 Å; Cα contacts (8 Å, |Δi|>4): 109; chains: 1; bounding box: 32×24×29 Å